Protein AF-A0A938M8P1-F1 (afdb_monomer)

Structure (mmCIF, N/CA/C/O backbone):
data_AF-A0A938M8P1-F1
#
_entry.id   AF-A0A938M8P1-F1
#
loop_
_atom_site.group_PDB
_atom_site.id
_atom_site.type_symbol
_atom_site.label_atom_id
_atom_site.label_alt_id
_atom_site.label_comp_id
_atom_site.label_asym_id
_atom_site.label_entity_id
_atom_site.label_seq_id
_atom_site.pdbx_PDB_ins_code
_atom_site.Cartn_x
_atom_site.Cartn_y
_atom_site.Cartn_z
_atom_site.occupancy
_atom_site.B_iso_or_equiv
_atom_site.auth_seq_id
_atom_site.auth_comp_id
_atom_site.auth_asym_id
_atom_site.auth_atom_id
_atom_site.pdbx_PDB_model_num
ATOM 1 N N . MET A 1 1 ? -19.429 1.685 27.073 1.00 56.38 1 MET A N 1
ATOM 2 C CA . MET A 1 1 ? -17.954 1.627 27.210 1.00 56.38 1 MET A CA 1
ATOM 3 C C . MET A 1 1 ? -17.454 0.281 26.710 1.00 56.38 1 MET A C 1
ATOM 5 O O . MET A 1 1 ? -18.137 -0.708 26.947 1.00 56.38 1 MET A O 1
ATOM 9 N N . ALA A 1 2 ? -16.291 0.239 26.052 1.00 76.00 2 ALA A N 1
ATOM 10 C CA . ALA A 1 2 ? -15.716 -0.989 25.486 1.00 76.00 2 ALA A CA 1
ATOM 11 C C . ALA A 1 2 ? -15.555 -2.125 26.519 1.00 76.00 2 ALA A C 1
ATOM 13 O O . ALA A 1 2 ? -15.770 -3.278 26.170 1.00 76.00 2 ALA A O 1
ATOM 14 N N . ILE A 1 3 ? -15.318 -1.794 27.797 1.00 87.38 3 ILE A N 1
ATOM 15 C CA . ILE A 1 3 ? -15.212 -2.759 28.911 1.00 87.38 3 ILE A CA 1
ATOM 16 C C . ILE A 1 3 ? -16.520 -3.494 29.261 1.00 87.38 3 ILE A C 1
ATOM 18 O O . ILE A 1 3 ? -16.497 -4.426 30.052 1.00 87.38 3 ILE A O 1
ATOM 22 N N . ARG A 1 4 ? -17.670 -3.068 28.714 1.00 92.12 4 ARG A N 1
ATOM 23 C CA . ARG A 1 4 ? -18.984 -3.697 28.956 1.00 92.12 4 ARG A CA 1
ATOM 24 C C . ARG A 1 4 ? -19.444 -4.605 27.813 1.00 92.12 4 ARG A C 1
ATOM 26 O O . ARG A 1 4 ? -20.491 -5.231 27.930 1.00 92.12 4 ARG A O 1
ATOM 33 N N . ARG A 1 5 ? -18.714 -4.637 26.695 1.00 92.06 5 ARG A N 1
ATOM 34 C CA . ARG A 1 5 ? -19.028 -5.488 25.540 1.00 92.06 5 ARG A CA 1
ATOM 35 C C . ARG A 1 5 ? -18.153 -6.749 25.599 1.00 92.06 5 ARG A C 1
ATOM 37 O O . ARG A 1 5 ? -16.995 -6.636 25.995 1.00 92.06 5 ARG A O 1
ATOM 44 N N . PRO A 1 6 ? -18.660 -7.922 25.180 1.00 92.19 6 PRO A N 1
ATOM 45 C CA . PRO A 1 6 ? -17.840 -9.126 25.090 1.00 92.19 6 PRO A CA 1
ATOM 46 C C . PRO A 1 6 ? -16.653 -8.931 24.124 1.00 92.19 6 PRO A C 1
ATOM 48 O O . PRO A 1 6 ? -16.746 -8.127 23.185 1.00 92.19 6 PRO A O 1
ATOM 51 N N . PRO A 1 7 ? -15.540 -9.667 24.310 1.00 92.00 7 PRO A N 1
ATOM 52 C CA . PRO A 1 7 ? -14.427 -9.658 23.369 1.00 92.00 7 PRO A CA 1
ATOM 53 C C . PRO A 1 7 ? -14.901 -9.919 21.938 1.00 92.00 7 PRO A C 1
ATOM 55 O O . PRO A 1 7 ? -15.806 -10.715 21.688 1.00 92.00 7 PRO A O 1
ATOM 58 N N . SER A 1 8 ? -14.298 -9.224 20.980 1.00 91.88 8 SER A N 1
ATOM 59 C CA . SER A 1 8 ? -14.609 -9.436 19.564 1.00 91.88 8 SER A CA 1
ATOM 60 C C . SER A 1 8 ? -13.879 -10.667 19.062 1.00 91.88 8 SER A C 1
ATOM 62 O O . SER A 1 8 ? -12.700 -10.841 19.363 1.00 91.88 8 SER A O 1
ATOM 64 N N . LYS A 1 9 ? -14.565 -11.509 18.286 1.00 93.69 9 LYS A N 1
ATOM 65 C CA . LYS A 1 9 ? -13.899 -12.611 17.590 1.00 93.69 9 LYS A CA 1
ATOM 66 C C . LYS A 1 9 ? -12.922 -12.024 16.576 1.00 93.69 9 LYS A C 1
ATOM 68 O O . LYS A 1 9 ? -13.315 -11.167 15.783 1.00 93.69 9 LYS A O 1
ATOM 73 N N . ILE A 1 10 ? -11.671 -12.475 16.625 1.00 91.25 10 ILE A N 1
ATOM 74 C CA . ILE A 1 10 ? -10.665 -12.119 15.625 1.00 91.25 10 ILE A CA 1
ATOM 75 C C . ILE A 1 10 ? -11.150 -12.677 14.289 1.00 91.25 10 ILE A C 1
ATOM 77 O O . ILE A 1 10 ? -11.508 -13.851 14.194 1.00 91.25 10 ILE A O 1
ATOM 81 N N . GLN A 1 11 ? -11.207 -11.812 13.285 1.00 91.19 11 GLN A N 1
ATOM 82 C CA . GLN A 1 11 ? -11.509 -12.205 11.918 1.00 91.19 11 GLN A CA 1
ATOM 83 C C . GLN A 1 11 ? -10.191 -12.320 11.152 1.00 91.19 11 GLN A C 1
ATOM 85 O O . GLN A 1 11 ? -9.282 -11.528 11.420 1.00 91.19 11 GLN A O 1
A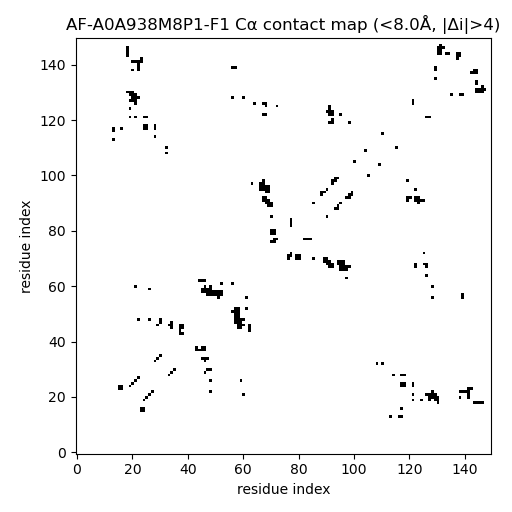TOM 90 N N . PRO A 1 12 ? -10.065 -13.284 10.226 1.00 91.12 12 PRO A N 1
ATOM 91 C CA . PRO A 1 12 ? -8.959 -13.294 9.285 1.00 91.12 12 PRO A CA 1
ATOM 92 C C . PRO A 1 12 ? -8.891 -11.969 8.529 1.00 91.12 12 PRO A C 1
ATOM 94 O O . PRO A 1 12 ? -9.915 -11.345 8.243 1.00 91.12 12 PRO A O 1
ATOM 97 N N . GLU A 1 13 ? -7.675 -11.552 8.212 1.00 92.56 13 GLU A N 1
ATOM 98 C CA . GLU A 1 13 ? -7.453 -10.398 7.354 1.00 92.56 13 GLU A CA 1
ATOM 99 C C . GLU A 1 13 ? -7.743 -10.750 5.883 1.00 92.56 13 GLU A C 1
ATOM 101 O O . GLU A 1 13 ? -7.999 -11.914 5.558 1.00 92.56 13 GLU A O 1
ATOM 106 N N . VAL A 1 14 ? -7.706 -9.759 4.985 1.00 92.38 14 VAL A N 1
ATOM 107 C CA . VAL A 1 14 ? -7.841 -9.999 3.538 1.00 92.38 14 VAL A CA 1
ATOM 108 C C . VAL A 1 14 ? -6.887 -11.098 3.064 1.00 92.38 14 VAL A C 1
ATOM 110 O O . VAL A 1 14 ? -5.742 -11.192 3.518 1.00 92.38 14 VAL A O 1
ATOM 113 N N . ALA A 1 15 ? -7.354 -11.931 2.130 1.00 88.25 15 ALA A N 1
ATOM 114 C CA . ALA A 1 15 ? -6.520 -12.973 1.545 1.00 88.25 15 ALA A CA 1
ATOM 115 C C . ALA A 1 15 ? -5.218 -12.360 1.010 1.00 88.25 15 ALA A C 1
ATOM 117 O O . ALA A 1 15 ? -5.223 -11.255 0.459 1.00 88.25 15 ALA A O 1
ATOM 118 N N . ASP A 1 16 ? -4.108 -13.072 1.195 1.00 86.12 16 ASP A N 1
ATOM 119 C CA . ASP A 1 16 ? -2.768 -12.648 0.776 1.00 86.12 16 ASP A CA 1
ATOM 120 C C . ASP A 1 16 ? -2.166 -11.452 1.532 1.00 86.12 16 ASP A C 1
ATOM 122 O O . ASP A 1 16 ? -1.103 -10.967 1.146 1.00 86.12 16 ASP A O 1
ATOM 126 N N . ALA A 1 17 ? -2.781 -11.014 2.637 1.00 89.50 17 ALA A N 1
ATOM 127 C CA . ALA A 1 17 ? -2.233 -9.967 3.503 1.00 89.50 17 ALA A CA 1
ATOM 128 C C . ALA A 1 17 ? -0.871 -10.310 4.120 1.00 89.50 17 ALA A C 1
ATOM 130 O O . ALA A 1 17 ? -0.078 -9.410 4.395 1.00 89.50 17 ALA A O 1
ATOM 131 N N . TYR A 1 18 ? -0.610 -11.596 4.360 1.00 89.81 18 TYR A N 1
ATOM 132 C CA . TYR A 1 18 ? 0.627 -12.069 4.964 1.00 89.81 18 TYR A CA 1
ATOM 133 C C . TYR A 1 18 ? 1.447 -12.894 3.959 1.00 89.81 18 TYR A C 1
ATOM 135 O O . TYR A 1 18 ? 0.878 -13.759 3.285 1.00 89.81 18 TYR A O 1
ATOM 143 N N . PRO A 1 19 ? 2.768 -12.669 3.856 1.00 91.75 19 PRO A N 1
ATOM 144 C CA . PRO A 1 19 ? 3.521 -11.552 4.437 1.00 91.75 19 PRO A CA 1
ATOM 145 C C . PRO A 1 19 ? 3.103 -10.205 3.823 1.00 91.75 19 PRO A C 1
ATOM 147 O O . PRO A 1 19 ? 2.654 -10.152 2.676 1.00 91.75 19 PRO A O 1
ATOM 150 N N . VAL A 1 20 ? 3.260 -9.114 4.584 1.00 91.12 20 VAL A N 1
ATOM 151 C CA . VAL A 1 20 ? 2.905 -7.763 4.119 1.00 91.12 20 VAL A CA 1
ATOM 152 C C . VAL A 1 20 ? 3.916 -7.318 3.063 1.00 91.12 20 VAL A C 1
ATOM 154 O O . VAL A 1 20 ? 5.013 -6.859 3.382 1.00 91.12 20 VAL A O 1
ATOM 157 N N . LEU A 1 21 ? 3.535 -7.491 1.797 1.00 93.25 21 LEU A N 1
ATOM 158 C CA . LEU A 1 21 ? 4.323 -7.165 0.610 1.00 93.25 21 LEU A CA 1
ATOM 159 C C . LEU A 1 21 ? 3.519 -6.220 -0.276 1.00 93.25 21 LEU A C 1
ATOM 161 O O . LEU A 1 21 ? 2.435 -6.588 -0.731 1.00 93.25 21 LEU A O 1
ATOM 165 N N . PHE A 1 22 ? 4.050 -5.037 -0.585 1.00 95.44 22 PHE A N 1
ATOM 166 C CA . PHE A 1 22 ? 3.345 -4.076 -1.440 1.00 95.44 22 PHE A CA 1
ATOM 167 C C . PHE A 1 22 ? 2.962 -4.659 -2.817 1.00 95.44 22 PHE A C 1
ATOM 169 O O . PHE A 1 22 ? 1.798 -4.500 -3.202 1.00 95.44 22 PHE A O 1
ATOM 176 N N . PRO A 1 23 ? 3.848 -5.394 -3.534 1.00 96.00 23 PRO A N 1
ATOM 177 C CA . PRO A 1 23 ? 3.502 -5.982 -4.831 1.00 96.00 23 PRO A CA 1
ATOM 178 C C . PRO A 1 23 ? 2.353 -6.998 -4.783 1.00 96.00 23 PRO A C 1
ATOM 180 O O . PRO A 1 23 ? 1.691 -7.208 -5.791 1.00 96.00 23 PRO A O 1
ATOM 183 N N . ARG A 1 24 ? 2.092 -7.627 -3.626 1.00 94.94 24 ARG A N 1
ATOM 184 C CA . ARG A 1 24 ? 0.975 -8.576 -3.456 1.00 94.94 24 ARG A CA 1
ATOM 185 C C . ARG A 1 24 ? -0.278 -7.918 -2.908 1.00 94.94 24 ARG A C 1
ATOM 187 O O . ARG A 1 24 ? -1.384 -8.247 -3.321 1.00 94.94 24 ARG A O 1
ATOM 194 N N . LEU A 1 25 ? -0.103 -7.019 -1.946 1.00 95.81 25 LEU A N 1
ATOM 195 C CA . LEU A 1 25 ? -1.206 -6.464 -1.181 1.00 95.81 25 LEU A CA 1
ATOM 196 C C . LEU A 1 25 ? -1.862 -5.286 -1.904 1.00 95.81 25 LEU A C 1
ATOM 198 O O . LEU A 1 25 ? -3.085 -5.232 -1.987 1.00 95.81 25 LEU A O 1
ATOM 202 N N . VAL A 1 26 ? -1.058 -4.361 -2.435 1.00 97.06 26 VAL A N 1
ATOM 203 C CA . VAL A 1 26 ? -1.536 -3.065 -2.943 1.00 97.06 26 VAL A CA 1
ATOM 204 C C . VAL A 1 26 ? -1.506 -3.000 -4.461 1.00 97.06 26 VAL A C 1
ATOM 206 O O . VAL A 1 26 ? -2.481 -2.544 -5.055 1.00 97.06 26 VAL A O 1
ATOM 209 N N . GLN A 1 27 ? -0.433 -3.471 -5.103 1.00 97.62 27 GLN A N 1
ATOM 210 C CA . GLN A 1 27 ? -0.299 -3.352 -6.559 1.00 97.62 27 GLN A CA 1
ATOM 211 C C . GLN A 1 27 ? -1.499 -3.931 -7.334 1.00 97.62 27 GLN A C 1
ATOM 213 O O . GLN A 1 27 ? -1.995 -3.222 -8.206 1.00 97.62 27 GLN A O 1
ATOM 218 N N . PRO A 1 28 ? -2.082 -5.097 -6.974 1.00 97.06 28 PRO A N 1
ATOM 219 C CA . PRO A 1 28 ? -3.250 -5.615 -7.688 1.00 97.06 28 PRO A CA 1
ATOM 220 C C . PRO A 1 28 ? -4.483 -4.707 -7.593 1.00 97.06 28 PRO A C 1
ATO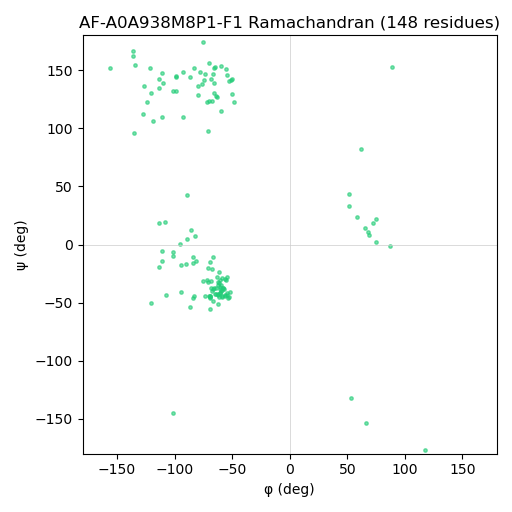M 222 O O . PRO A 1 28 ? -5.318 -4.704 -8.495 1.00 97.06 28 PRO A O 1
ATOM 225 N N . VAL A 1 29 ? -4.615 -3.930 -6.512 1.00 97.69 29 VAL A N 1
ATOM 226 C CA . VAL A 1 29 ? -5.678 -2.923 -6.373 1.00 97.69 29 VAL A CA 1
ATOM 227 C C . VAL A 1 29 ? -5.435 -1.771 -7.346 1.00 97.69 29 VAL A C 1
ATOM 229 O O . VAL A 1 29 ? -6.356 -1.345 -8.042 1.00 97.69 29 VAL A O 1
ATOM 232 N N . LEU A 1 30 ? -4.189 -1.297 -7.437 1.00 98.06 30 LEU A N 1
ATOM 233 C CA . LEU A 1 30 ? -3.809 -0.232 -8.368 1.00 98.06 30 LEU A CA 1
ATOM 234 C C . LEU A 1 30 ? -3.984 -0.671 -9.820 1.00 98.06 30 LEU A C 1
ATOM 236 O O . LEU A 1 30 ? -4.511 0.097 -10.620 1.00 98.06 30 LEU A O 1
ATOM 240 N N . ASP A 1 31 ? -3.594 -1.900 -10.152 1.00 97.94 31 ASP A N 1
ATOM 241 C CA . ASP A 1 31 ? -3.707 -2.450 -11.504 1.00 97.94 31 ASP A CA 1
ATOM 242 C C . ASP A 1 31 ? -5.166 -2.497 -11.973 1.00 97.94 31 ASP A C 1
ATOM 244 O O . ASP A 1 31 ? -5.456 -2.186 -13.128 1.00 97.94 31 ASP A O 1
ATOM 248 N N . ARG A 1 32 ? -6.097 -2.827 -11.067 1.00 97.44 32 ARG A N 1
ATOM 249 C CA . ARG A 1 32 ? -7.537 -2.854 -11.363 1.00 97.44 32 ARG A CA 1
ATOM 250 C C . ARG A 1 32 ? -8.145 -1.460 -11.497 1.00 97.44 32 ARG A C 1
ATOM 252 O O . ARG A 1 32 ? -8.937 -1.236 -12.408 1.00 97.44 32 ARG A O 1
ATOM 259 N N . HIS A 1 33 ? -7.808 -0.543 -10.588 1.00 97.62 33 HIS A N 1
ATOM 260 C CA . HIS A 1 33 ? -8.604 0.679 -10.384 1.00 97.62 33 HIS A CA 1
ATOM 261 C C . HIS A 1 33 ? -7.905 1.982 -10.761 1.00 97.62 33 HIS A C 1
ATOM 263 O O . HIS A 1 33 ? -8.571 2.997 -10.944 1.00 97.62 33 HIS A O 1
ATOM 269 N N . CYS A 1 34 ? -6.577 1.988 -10.856 1.00 97.19 34 CYS A N 1
ATOM 270 C CA . CYS A 1 34 ? -5.795 3.219 -10.985 1.00 97.19 34 CYS A CA 1
ATOM 271 C C . CYS A 1 34 ? -4.961 3.239 -12.271 1.00 97.19 34 CYS A C 1
ATOM 273 O O . CYS A 1 34 ? -5.029 4.200 -13.041 1.00 97.19 34 CYS A O 1
ATOM 275 N N . VAL A 1 35 ? -4.205 2.170 -12.534 1.00 97.44 35 VAL A N 1
ATOM 276 C CA . VAL A 1 35 ? -3.276 2.066 -13.670 1.00 97.44 35 VAL A CA 1
ATOM 277 C C . VAL A 1 35 ? -3.949 2.337 -15.022 1.00 97.44 35 VAL A C 1
ATOM 279 O O . VAL A 1 35 ? -3.377 3.115 -15.785 1.00 97.44 35 VAL A O 1
ATOM 282 N N . PRO A 1 36 ? -5.157 1.821 -15.339 1.00 96.31 36 PRO A N 1
ATOM 283 C CA . PRO A 1 36 ? -5.763 2.032 -16.656 1.00 96.31 36 PRO A CA 1
ATOM 284 C C . PRO A 1 36 ? -6.001 3.504 -17.015 1.00 96.31 36 PRO A C 1
ATOM 286 O O . PRO A 1 36 ? -5.872 3.877 -18.181 1.00 96.31 36 PRO A O 1
ATOM 289 N N . CYS A 1 37 ? -6.345 4.341 -16.033 1.00 95.88 37 CYS A N 1
ATOM 290 C CA . CYS A 1 37 ? -6.522 5.779 -16.236 1.00 95.88 37 CYS A CA 1
ATOM 291 C C . CYS A 1 37 ? -5.176 6.509 -16.173 1.00 95.88 37 CYS A C 1
ATOM 293 O O . CYS A 1 37 ? -4.877 7.325 -17.042 1.00 95.88 37 CYS A O 1
ATOM 295 N N . HIS A 1 38 ? -4.328 6.178 -15.195 1.00 96.19 38 HIS A N 1
ATOM 296 C CA . HIS A 1 38 ? -3.021 6.818 -15.032 1.00 96.19 38 HIS A CA 1
ATOM 297 C C . HIS A 1 38 ? -2.088 6.595 -16.232 1.00 96.19 38 HIS A C 1
ATOM 299 O O . HIS A 1 38 ? -1.334 7.493 -16.582 1.00 96.19 38 HIS A O 1
ATOM 305 N N . ALA A 1 39 ? -2.179 5.449 -16.912 1.00 94.50 39 ALA A N 1
ATOM 306 C CA . ALA A 1 39 ? -1.396 5.168 -18.116 1.00 94.50 39 ALA A CA 1
ATOM 307 C C . ALA A 1 39 ? -1.831 5.991 -19.344 1.00 94.50 39 ALA A C 1
ATOM 309 O O . ALA A 1 39 ? -1.062 6.132 -20.290 1.00 94.50 39 ALA A O 1
ATOM 310 N N . LYS A 1 40 ? -3.061 6.526 -19.354 1.00 95.50 40 LYS A N 1
ATOM 311 C CA . LYS A 1 40 ? -3.618 7.296 -20.483 1.00 95.50 40 LYS A CA 1
ATOM 312 C C . LYS A 1 40 ? -3.425 8.802 -20.345 1.00 95.50 40 LYS A C 1
ATOM 314 O O . LYS A 1 40 ? -3.581 9.530 -21.322 1.00 95.50 40 LYS A O 1
ATOM 319 N N . HIS A 1 41 ? -3.136 9.284 -19.141 1.00 93.88 41 HIS A N 1
ATOM 320 C CA . HIS A 1 41 ? -3.027 10.707 -18.855 1.00 93.88 41 HIS A CA 1
ATOM 321 C C . HIS A 1 41 ? -1.573 11.070 -18.561 1.00 93.88 41 HIS A C 1
ATOM 323 O O . HIS A 1 41 ? -1.067 10.755 -17.494 1.00 93.88 41 HIS A O 1
ATOM 329 N N . GLU A 1 42 ? -0.921 11.807 -19.462 1.00 89.75 42 GLU A N 1
ATOM 330 C CA . GLU A 1 42 ? 0.507 12.163 -19.341 1.00 89.75 42 GLU A CA 1
ATOM 331 C C . GLU A 1 42 ? 0.867 12.897 -18.040 1.00 89.75 42 GLU A C 1
ATOM 333 O O . GLU A 1 42 ? 1.984 12.792 -17.541 1.00 89.75 42 GLU A O 1
ATOM 338 N N . LYS A 1 43 ? -0.081 13.656 -17.475 1.00 94.00 43 LYS A N 1
ATOM 339 C CA . LYS A 1 43 ? 0.112 14.386 -16.212 1.00 94.00 43 LYS A CA 1
ATOM 340 C C . LYS A 1 43 ? -0.134 13.525 -14.972 1.00 94.00 43 LYS A C 1
ATOM 342 O O . LYS A 1 43 ? 0.139 13.984 -13.862 1.00 94.00 43 LYS A O 1
ATOM 347 N N . ALA A 1 44 ? -0.694 12.328 -15.131 1.00 94.81 44 ALA A N 1
ATOM 348 C CA . ALA A 1 44 ? -0.933 11.433 -14.017 1.00 94.81 44 ALA A CA 1
ATOM 349 C C . ALA A 1 44 ? 0.390 10.775 -13.594 1.00 94.81 44 ALA A C 1
ATOM 351 O O . ALA A 1 44 ? 1.197 10.386 -14.438 1.00 94.81 44 ALA A O 1
ATOM 352 N N . PRO A 1 45 ? 0.649 10.645 -12.284 1.00 95.38 45 PRO A N 1
ATOM 353 C CA . PRO A 1 45 ? 1.864 9.996 -11.821 1.00 95.38 45 PRO A CA 1
ATOM 354 C C . PRO A 1 45 ? 1.843 8.503 -12.176 1.00 95.38 45 PRO A C 1
ATOM 356 O O . PRO A 1 45 ? 0.784 7.868 -12.161 1.00 95.38 45 PRO A O 1
ATOM 359 N N . ASN A 1 46 ? 3.019 7.940 -12.461 1.00 95.44 46 ASN A N 1
ATOM 360 C CA . ASN A 1 46 ? 3.149 6.540 -12.854 1.00 95.44 46 ASN A CA 1
ATOM 361 C C . ASN A 1 46 ? 2.851 5.606 -11.661 1.00 95.44 46 ASN A C 1
ATOM 363 O O . ASN A 1 46 ? 3.490 5.698 -10.607 1.00 95.44 46 ASN A O 1
ATOM 367 N N . LEU A 1 47 ? 1.877 4.711 -11.852 1.00 97.06 47 LEU A N 1
ATOM 368 C CA . LEU A 1 47 ? 1.438 3.694 -10.890 1.00 97.06 47 LEU A CA 1
ATOM 369 C C . LEU A 1 47 ? 1.723 2.254 -11.353 1.00 97.06 47 LEU A C 1
ATOM 371 O O . LEU A 1 47 ? 1.141 1.304 -10.830 1.00 97.06 47 LEU A O 1
ATOM 375 N N . SER A 1 48 ? 2.626 2.081 -12.315 1.00 95.88 48 SER A N 1
ATOM 376 C CA . SER A 1 48 ? 3.056 0.779 -12.812 1.00 95.88 48 SER A CA 1
ATOM 377 C C . SER A 1 48 ? 3.810 -0.013 -11.742 1.00 95.88 48 SER A C 1
ATOM 379 O O . SER A 1 48 ? 4.745 0.486 -11.107 1.00 95.88 48 SER A O 1
ATOM 381 N N . GLY A 1 49 ? 3.399 -1.270 -11.566 1.00 95.00 49 GLY A N 1
ATOM 382 C CA . GLY A 1 49 ? 4.121 -2.277 -10.788 1.00 95.00 49 GLY A CA 1
ATOM 383 C C . GLY A 1 49 ? 5.216 -2.997 -11.579 1.00 95.00 49 GLY A C 1
ATOM 384 O O . GLY A 1 49 ? 6.069 -3.640 -10.977 1.00 95.00 49 GLY A O 1
ATOM 385 N N . ALA A 1 50 ? 5.196 -2.894 -12.912 1.00 93.06 50 ALA A N 1
ATOM 386 C CA . ALA A 1 50 ? 6.137 -3.571 -13.806 1.00 93.06 50 ALA A CA 1
ATOM 387 C C . ALA A 1 50 ? 7.389 -2.731 -14.108 1.00 93.06 50 ALA A C 1
ATOM 389 O O . ALA A 1 50 ? 8.399 -3.256 -14.572 1.00 93.06 50 ALA A O 1
ATOM 390 N N . GLU A 1 51 ? 7.329 -1.427 -13.846 1.00 93.31 51 GLU A N 1
ATOM 391 C CA . GLU A 1 51 ? 8.454 -0.513 -14.002 1.00 93.31 51 GLU A CA 1
ATOM 392 C C . GLU A 1 51 ? 9.130 -0.268 -12.657 1.00 93.31 51 GLU A C 1
ATOM 394 O O . GLU A 1 51 ? 8.472 0.067 -11.670 1.00 93.31 51 GLU A O 1
ATOM 399 N N . PHE A 1 52 ? 10.457 -0.375 -12.634 1.00 92.19 52 PHE A N 1
ATOM 400 C CA . PHE A 1 52 ? 11.263 -0.202 -11.430 1.00 92.19 52 PHE A CA 1
ATOM 401 C C . PHE A 1 52 ? 12.083 1.085 -11.501 1.00 92.19 52 PHE A C 1
ATOM 403 O O . PHE A 1 52 ? 12.599 1.474 -12.548 1.00 92.19 52 PHE A O 1
ATOM 410 N N . GLY A 1 53 ? 12.155 1.783 -10.374 1.00 84.38 53 GLY A N 1
ATOM 411 C CA . GLY A 1 53 ? 12.917 3.006 -10.207 1.00 84.38 53 GLY A CA 1
ATOM 412 C C . GLY A 1 53 ? 14.245 2.785 -9.495 1.00 84.38 53 GLY A C 1
ATOM 413 O O . GLY A 1 53 ? 14.927 1.773 -9.663 1.00 84.38 53 GLY A O 1
ATOM 414 N N . ARG A 1 54 ? 14.634 3.778 -8.697 1.00 75.56 54 ARG A N 1
ATOM 415 C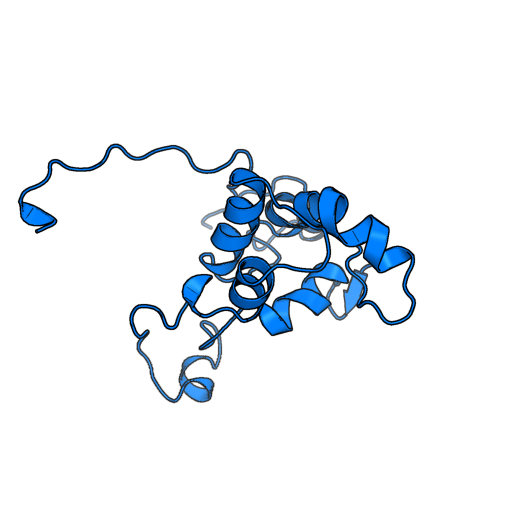 CA . ARG A 1 54 ? 15.883 3.729 -7.938 1.00 75.56 54 ARG A CA 1
ATOM 416 C C . ARG A 1 54 ? 15.703 2.740 -6.782 1.00 75.56 54 ARG A C 1
ATOM 418 O O . ARG A 1 54 ? 14.621 2.624 -6.222 1.00 75.56 54 ARG A O 1
ATOM 425 N N . ASN A 1 55 ? 16.765 2.031 -6.406 1.00 81.94 55 ASN A N 1
ATOM 426 C CA . ASN A 1 55 ? 16.756 1.057 -5.302 1.00 81.94 55 ASN A CA 1
ATOM 427 C C . ASN A 1 55 ? 15.867 -0.188 -5.524 1.00 81.94 55 ASN A C 1
ATOM 429 O O . ASN A 1 55 ? 15.597 -0.913 -4.570 1.00 81.94 55 ASN A O 1
ATOM 433 N N . GLY A 1 56 ? 15.421 -0.455 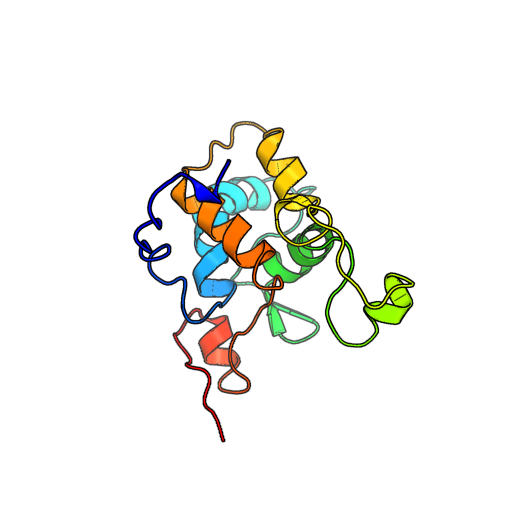-6.760 1.00 85.56 56 GLY A N 1
ATOM 434 C CA . GLY A 1 56 ? 14.662 -1.669 -7.088 1.00 85.56 56 GLY A CA 1
ATOM 435 C C . GLY A 1 56 ? 13.208 -1.662 -6.607 1.00 85.56 56 GLY A C 1
ATOM 436 O O . GLY A 1 56 ? 12.615 -2.725 -6.447 1.00 85.56 56 GLY A O 1
ATOM 437 N N . TRP A 1 57 ? 12.627 -0.485 -6.360 1.00 91.44 57 TRP A N 1
ATOM 438 C CA . TRP A 1 57 ? 11.204 -0.343 -6.037 1.00 91.44 57 TRP A CA 1
ATOM 439 C C . TRP A 1 57 ? 10.369 -0.070 -7.280 1.00 91.44 57 TRP A C 1
ATOM 441 O O . TRP A 1 57 ? 10.841 0.585 -8.209 1.00 91.44 57 TRP A O 1
ATOM 451 N N . SER A 1 58 ? 9.121 -0.541 -7.297 1.00 95.44 58 SER A N 1
ATOM 452 C CA . SER A 1 58 ? 8.203 -0.232 -8.394 1.00 95.44 58 SER A CA 1
ATOM 453 C C . SER A 1 58 ? 7.865 1.264 -8.432 1.00 95.44 58 SER A C 1
ATOM 455 O O . SER A 1 58 ? 7.842 1.947 -7.401 1.00 95.44 58 SER A O 1
ATOM 457 N N . LYS A 1 59 ? 7.557 1.788 -9.622 1.00 95.81 59 LYS A N 1
ATOM 458 C CA . LYS A 1 59 ? 7.177 3.197 -9.812 1.00 95.81 59 LYS A CA 1
ATOM 459 C C . LYS A 1 59 ? 5.947 3.580 -8.996 1.00 95.81 59 LYS A C 1
ATOM 461 O O . LYS A 1 59 ? 5.923 4.645 -8.380 1.00 95.81 59 LYS A O 1
ATOM 466 N N . SER A 1 60 ? 4.974 2.679 -8.911 1.00 96.50 60 SER A N 1
ATOM 467 C CA . SER A 1 60 ? 3.818 2.808 -8.021 1.00 96.50 60 SER A CA 1
ATOM 468 C C . SER A 1 60 ? 4.183 3.072 -6.564 1.00 96.50 60 SER A C 1
ATOM 470 O O . SER A 1 60 ? 3.611 3.967 -5.940 1.00 96.50 60 SER A O 1
ATOM 472 N N . PHE A 1 61 ? 5.154 2.342 -6.020 1.00 95.38 61 PHE A N 1
ATOM 473 C CA . PHE A 1 61 ? 5.576 2.501 -4.637 1.00 95.38 61 PHE A CA 1
ATOM 474 C C . PHE A 1 61 ? 6.316 3.826 -4.427 1.00 95.38 61 PHE A C 1
ATOM 476 O O . PHE A 1 61 ? 6.031 4.557 -3.476 1.00 95.38 61 PHE A O 1
AT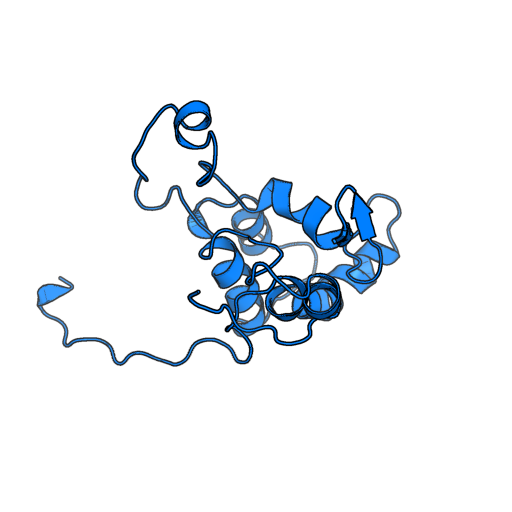OM 483 N N . GLU A 1 62 ? 7.224 4.189 -5.338 1.00 93.31 62 GLU A N 1
ATOM 484 C CA . GLU A 1 62 ? 7.928 5.482 -5.301 1.00 93.31 62 GLU A CA 1
ATOM 485 C C . GLU A 1 62 ? 6.957 6.674 -5.335 1.00 93.31 62 GLU A C 1
ATOM 487 O O . GLU A 1 62 ? 7.181 7.692 -4.670 1.00 93.31 62 GLU A O 1
ATOM 492 N N . THR A 1 63 ? 5.871 6.548 -6.101 1.00 94.38 63 THR A N 1
ATOM 493 C CA . THR A 1 63 ? 4.798 7.542 -6.169 1.00 94.38 63 THR A CA 1
ATOM 494 C C . THR A 1 63 ? 4.010 7.591 -4.859 1.00 94.38 63 THR A C 1
ATOM 496 O O . THR A 1 63 ? 3.890 8.658 -4.252 1.00 94.38 63 THR A O 1
ATOM 499 N N . LEU A 1 64 ? 3.475 6.455 -4.399 1.00 94.81 64 LEU A N 1
ATOM 500 C CA . LEU A 1 64 ? 2.531 6.413 -3.278 1.00 94.81 64 LEU A CA 1
ATOM 501 C C . LEU A 1 64 ? 3.182 6.605 -1.908 1.00 94.81 64 LEU A C 1
ATOM 503 O O . LEU A 1 64 ? 2.558 7.198 -1.029 1.00 94.81 64 LEU A O 1
ATOM 507 N N . SER A 1 65 ? 4.428 6.167 -1.714 1.00 90.00 65 SER A N 1
ATOM 508 C CA . SER A 1 65 ? 5.151 6.293 -0.434 1.00 90.00 65 SER A CA 1
ATOM 509 C C . SER A 1 65 ? 5.211 7.737 0.087 1.00 90.00 65 SER A C 1
ATOM 511 O O . SER A 1 65 ? 5.183 7.967 1.294 1.00 90.00 65 SER A O 1
ATOM 513 N N . ARG A 1 66 ? 5.178 8.730 -0.811 1.00 89.38 66 ARG A N 1
ATOM 514 C CA . ARG A 1 66 ? 5.134 10.171 -0.490 1.00 89.38 66 ARG A CA 1
ATOM 515 C C . ARG A 1 66 ? 3.821 10.623 0.162 1.00 89.38 66 ARG A C 1
ATOM 517 O O . ARG A 1 66 ? 3.774 11.681 0.789 1.00 89.38 66 ARG A O 1
ATOM 524 N N . TYR A 1 67 ? 2.759 9.844 -0.013 1.00 92.38 67 TYR A N 1
ATOM 525 C CA . TYR A 1 67 ? 1.410 10.105 0.497 1.00 92.38 67 TYR A CA 1
ATOM 526 C C . TYR A 1 67 ? 0.994 9.123 1.596 1.00 92.38 67 TYR A C 1
ATOM 528 O O . TYR A 1 67 ? 0.001 9.361 2.287 1.00 92.38 67 TYR A O 1
ATOM 536 N N . ALA A 1 68 ? 1.741 8.031 1.745 1.00 87.75 68 ALA A N 1
ATOM 537 C CA . ALA A 1 68 ? 1.396 6.907 2.595 1.00 87.75 68 ALA A CA 1
ATOM 538 C C . ALA A 1 68 ? 1.529 7.211 4.095 1.00 87.75 68 ALA A C 1
ATOM 540 O O . ALA A 1 68 ? 0.764 6.687 4.896 1.00 87.75 68 ALA A O 1
ATOM 541 N N . TRP A 1 69 ? 2.451 8.094 4.491 1.00 74.69 69 TRP A N 1
ATOM 542 C CA . TRP A 1 69 ? 2.799 8.230 5.905 1.00 74.69 69 TRP A CA 1
ATOM 543 C C . TRP A 1 69 ? 2.715 9.660 6.457 1.00 74.69 69 TRP A C 1
ATOM 545 O O . TRP A 1 69 ? 3.234 10.602 5.861 1.00 74.69 69 TRP A O 1
ATOM 555 N N . ALA A 1 70 ? 2.139 9.803 7.659 1.00 63.28 70 ALA A N 1
ATOM 556 C CA . ALA A 1 70 ? 2.270 10.978 8.526 1.00 63.28 70 ALA A CA 1
ATOM 557 C C . ALA A 1 70 ? 2.876 10.583 9.892 1.00 63.28 70 ALA A C 1
ATOM 559 O O . ALA A 1 70 ? 2.444 9.608 10.498 1.00 63.28 70 ALA A O 1
ATOM 560 N N . LYS A 1 71 ? 3.913 11.315 10.334 1.00 60.25 71 LYS A N 1
ATOM 561 C CA . LYS A 1 71 ? 4.808 11.010 11.476 1.00 60.25 71 LYS A CA 1
ATOM 562 C C . LYS A 1 71 ? 5.612 9.707 11.344 1.00 60.25 71 LYS A C 1
ATOM 564 O O . LYS A 1 71 ? 5.230 8.676 11.888 1.00 60.25 71 LYS A O 1
ATOM 569 N N . HIS A 1 72 ? 6.727 9.770 10.613 1.00 55.97 72 HIS A N 1
ATOM 570 C CA . HIS A 1 72 ? 7.590 8.635 10.261 1.00 55.97 72 HIS A CA 1
ATOM 571 C C . HIS A 1 72 ? 7.951 7.740 11.461 1.00 55.97 72 HIS A C 1
ATOM 573 O O . HIS A 1 72 ? 8.570 8.209 12.414 1.00 55.97 72 HIS A O 1
ATOM 579 N N . GLY A 1 73 ? 7.635 6.446 11.386 1.00 55.06 73 GLY A N 1
ATOM 580 C CA . GLY A 1 73 ? 8.396 5.403 12.082 1.00 55.06 73 GLY A CA 1
ATOM 581 C C . GLY A 1 73 ? 9.628 5.013 11.251 1.00 55.06 73 GLY A C 1
ATOM 582 O O . GLY A 1 73 ? 9.612 5.161 10.031 1.00 55.06 73 GLY A O 1
ATOM 583 N N . GLY A 1 74 ? 10.710 4.559 11.891 1.00 58.50 74 GLY A N 1
ATOM 584 C CA . GLY A 1 74 ? 11.959 4.153 11.222 1.00 58.50 74 GLY A CA 1
ATOM 585 C C . GLY A 1 74 ? 13.183 4.994 11.605 1.00 58.50 74 GLY A C 1
ATOM 586 O O . GLY A 1 74 ? 13.109 5.873 12.468 1.00 58.50 74 GLY A O 1
ATOM 587 N N . ASN A 1 75 ? 14.331 4.720 10.975 1.00 56.47 75 ASN A N 1
ATOM 588 C CA . ASN A 1 75 ? 15.594 5.396 11.290 1.00 56.47 75 ASN A CA 1
ATOM 589 C C . ASN A 1 75 ? 15.482 6.911 11.065 1.00 56.47 75 ASN A C 1
ATOM 591 O O . ASN A 1 75 ? 15.287 7.379 9.947 1.00 56.47 75 ASN A O 1
ATOM 595 N N . GLY A 1 76 ? 15.601 7.682 12.148 1.00 66.62 76 GLY A N 1
ATOM 596 C CA . GLY A 1 76 ? 15.460 9.141 12.130 1.00 66.62 76 GLY A CA 1
ATOM 597 C C . GLY A 1 76 ? 14.025 9.657 12.288 1.00 66.62 76 GLY A C 1
ATOM 598 O O . GLY A 1 76 ? 13.841 10.870 12.390 1.00 66.62 76 GLY A O 1
ATOM 599 N N . GLY A 1 77 ? 13.024 8.776 12.395 1.00 74.00 77 GLY A N 1
ATOM 600 C CA . GLY A 1 77 ? 11.619 9.145 12.590 1.00 74.00 77 GLY A CA 1
ATOM 601 C C . GLY A 1 77 ? 11.401 10.013 13.827 1.00 74.00 77 GLY A C 1
ATOM 602 O O . GLY A 1 77 ? 10.773 11.063 13.737 1.00 74.00 77 GLY A O 1
ATOM 603 N N . CYS A 1 78 ? 12.030 9.672 14.957 1.00 74.88 78 CYS A N 1
ATOM 604 C CA . CYS A 1 78 ? 11.949 10.488 16.173 1.00 74.88 78 CYS A CA 1
ATOM 605 C C . CYS A 1 78 ? 12.491 11.911 15.975 1.00 74.88 78 CYS A C 1
ATOM 607 O O . CYS A 1 78 ? 11.929 12.870 16.501 1.00 74.88 78 CYS A O 1
ATOM 609 N N . ARG A 1 79 ? 13.560 12.061 15.178 1.00 78.94 79 ARG A N 1
ATOM 610 C CA . ARG A 1 79 ? 14.148 13.366 14.852 1.00 78.94 79 ARG A CA 1
ATOM 611 C C . ARG A 1 79 ? 13.221 14.177 13.949 1.00 78.94 79 ARG A C 1
ATOM 613 O O . ARG A 1 79 ? 13.023 15.357 14.206 1.00 78.94 79 ARG A O 1
ATOM 620 N N . ALA A 1 80 ? 12.641 13.550 12.925 1.00 78.62 80 ALA A N 1
ATOM 621 C CA . ALA A 1 80 ? 11.707 14.206 12.010 1.00 78.62 80 ALA A CA 1
ATOM 622 C C . ALA A 1 80 ? 10.378 14.577 12.692 1.00 78.62 80 ALA A C 1
ATOM 624 O O . ALA A 1 80 ? 9.821 15.640 12.435 1.00 78.62 80 ALA A O 1
ATOM 625 N N . ASN A 1 81 ? 9.888 13.719 13.588 1.00 77.88 81 ASN A N 1
ATOM 626 C CA . ASN A 1 81 ? 8.638 13.929 14.317 1.00 77.88 81 ASN A CA 1
ATOM 627 C C . ASN A 1 81 ? 8.805 14.860 15.522 1.00 77.88 81 ASN A C 1
ATOM 629 O O . ASN A 1 81 ? 7.802 15.302 16.080 1.00 77.88 81 ASN A O 1
ATOM 633 N N . VAL A 1 82 ? 10.050 15.118 15.943 1.00 82.44 82 VAL A N 1
ATOM 634 C CA . VAL A 1 82 ? 10.394 15.864 17.166 1.00 82.44 82 VAL A CA 1
ATOM 635 C C . VAL A 1 82 ? 9.804 15.200 18.427 1.00 82.44 82 VAL A C 1
ATOM 637 O O . VAL A 1 82 ? 9.573 15.835 19.450 1.00 82.44 82 VAL A O 1
ATOM 640 N N . THR A 1 83 ? 9.521 13.896 18.357 1.00 80.56 83 THR A N 1
ATOM 641 C CA . THR A 1 83 ? 8.941 13.109 19.452 1.00 80.56 83 THR A CA 1
ATOM 642 C C . THR A 1 83 ? 9.275 11.626 19.310 1.00 80.56 83 THR A C 1
ATOM 644 O O . THR A 1 83 ? 9.453 11.128 18.200 1.00 80.56 83 THR A O 1
ATOM 647 N N . SER A 1 84 ? 9.329 10.914 20.437 1.00 81.62 84 SER A N 1
ATOM 648 C CA . SER A 1 84 ? 9.497 9.459 20.526 1.00 81.62 84 SER A CA 1
ATOM 649 C C . SER A 1 84 ? 8.180 8.685 20.662 1.00 81.62 84 SER A C 1
ATOM 651 O O . SER A 1 84 ? 8.210 7.460 20.755 1.00 81.62 84 SER A O 1
ATOM 653 N N . TYR A 1 85 ? 7.026 9.363 20.683 1.00 80.44 85 TYR A N 1
ATOM 654 C CA . TYR A 1 85 ? 5.720 8.722 20.855 1.00 80.44 85 TYR A CA 1
ATOM 655 C C . TYR A 1 85 ? 4.763 8.987 19.688 1.00 80.44 85 TYR A C 1
ATOM 657 O O . TYR A 1 85 ? 4.802 10.023 19.022 1.00 80.44 85 TYR A O 1
ATOM 665 N N . SER A 1 86 ? 3.854 8.035 19.472 1.00 79.50 86 SER A N 1
ATOM 666 C CA . SER A 1 86 ? 2.737 8.175 18.535 1.00 79.50 86 SER A CA 1
ATOM 667 C C . SER A 1 86 ? 1.546 8.840 19.219 1.00 79.50 86 SER A C 1
ATOM 669 O O . SER A 1 86 ? 1.271 8.582 20.389 1.00 79.50 86 SER A O 1
ATOM 671 N N . ILE A 1 87 ? 0.810 9.675 18.482 1.00 83.12 87 ILE A N 1
ATOM 672 C CA . ILE A 1 87 ? -0.448 10.263 18.959 1.00 83.12 87 ILE A CA 1
ATOM 673 C C . ILE A 1 87 ? -1.607 9.487 18.325 1.00 83.12 87 ILE A C 1
ATOM 675 O O . ILE A 1 87 ? -1.587 9.289 17.105 1.00 83.12 87 ILE A O 1
ATOM 679 N N . PRO A 1 88 ? -2.620 9.058 19.102 1.00 85.31 88 PRO A N 1
ATOM 680 C CA . PRO A 1 88 ? -3.784 8.369 18.560 1.00 85.31 88 PRO A CA 1
ATOM 681 C C . PRO A 1 88 ? -4.404 9.115 17.373 1.00 85.31 88 PRO A C 1
ATOM 683 O O . PRO A 1 88 ? -4.660 10.315 17.435 1.00 85.31 88 PRO A O 1
ATOM 686 N N . GLY A 1 89 ? -4.626 8.391 16.276 1.00 84.88 89 GLY A N 1
ATOM 687 C CA . GLY A 1 89 ? -5.185 8.939 15.039 1.00 84.88 89 GLY A CA 1
ATOM 688 C C . GLY A 1 89 ? -4.231 9.791 14.194 1.00 84.88 89 GLY A C 1
ATOM 689 O O . GLY A 1 89 ? -4.657 10.278 13.154 1.00 84.88 89 GLY A O 1
ATOM 690 N N . GLN A 1 90 ? -2.965 9.948 14.594 1.00 86.06 90 GLN A N 1
ATOM 691 C CA . GLN A 1 90 ? -1.934 10.658 13.822 1.00 86.06 90 GLN A CA 1
ATOM 692 C C . GLN A 1 90 ? -0.876 9.722 13.212 1.00 86.06 90 GLN A C 1
ATOM 694 O O . GLN A 1 90 ? 0.213 10.175 12.869 1.00 86.06 90 GLN A O 1
ATOM 699 N N . VAL A 1 91 ? -1.185 8.429 13.093 1.00 84.88 91 VAL A N 1
ATOM 700 C CA . VAL A 1 91 ? -0.336 7.404 12.466 1.00 84.88 91 VAL A CA 1
ATOM 701 C C . VAL A 1 91 ? -1.175 6.499 11.561 1.00 84.88 91 VAL A C 1
ATOM 703 O O . VAL A 1 91 ? -2.402 6.459 11.698 1.00 84.88 91 VAL A O 1
ATOM 706 N N . GLY A 1 92 ? -0.509 5.778 10.656 1.00 90.06 92 GLY A N 1
ATOM 707 C CA . GLY A 1 92 ? -1.135 4.794 9.768 1.00 90.06 92 GLY A CA 1
ATOM 708 C C . GLY A 1 92 ? -2.105 5.404 8.754 1.00 90.06 92 GLY A C 1
ATOM 709 O O . GLY A 1 92 ? -2.004 6.584 8.395 1.00 90.06 92 GLY A O 1
ATOM 710 N N . ALA A 1 93 ? -3.079 4.605 8.316 1.00 93.19 93 ALA A N 1
ATOM 711 C CA . ALA A 1 93 ? -4.061 4.970 7.300 1.00 93.19 93 ALA A CA 1
ATOM 712 C C . ALA A 1 93 ? -4.792 6.267 7.651 1.00 93.19 93 ALA A C 1
ATOM 714 O O . ALA A 1 93 ? -4.860 7.178 6.827 1.00 93.19 93 ALA A O 1
ATOM 715 N N . ARG A 1 94 ? -5.248 6.395 8.904 1.00 91.88 94 ARG A N 1
ATOM 716 C CA . ARG A 1 94 ? -6.040 7.540 9.380 1.00 91.88 94 ARG A CA 1
ATOM 717 C C . ARG A 1 94 ? -5.328 8.886 9.237 1.00 91.88 94 ARG A C 1
ATOM 719 O O . ARG A 1 94 ? -5.993 9.905 9.085 1.00 91.88 94 ARG A O 1
ATOM 726 N N . ALA A 1 95 ? -4.000 8.896 9.296 1.00 90.88 95 ALA A N 1
ATOM 727 C CA . ALA A 1 95 ? -3.203 10.111 9.164 1.00 90.88 95 ALA A CA 1
ATOM 728 C C . ALA A 1 95 ? -2.583 10.281 7.768 1.00 90.88 95 ALA A C 1
ATOM 730 O O . ALA A 1 95 ? -2.025 11.337 7.463 1.00 90.88 95 ALA A O 1
ATOM 731 N N . SER A 1 96 ? -2.662 9.254 6.919 1.00 92.62 96 SER A N 1
ATOM 732 C CA . SER A 1 96 ? -2.084 9.282 5.580 1.00 92.62 96 SER A CA 1
ATOM 733 C C . SER A 1 96 ? -2.824 10.257 4.660 1.00 92.62 96 SER A C 1
ATOM 735 O O . SER A 1 96 ? -4.055 10.357 4.659 1.00 92.62 96 SER A O 1
ATOM 737 N N . LYS A 1 97 ? -2.066 10.949 3.804 1.00 93.75 97 LYS A N 1
ATOM 738 C CA . LYS A 1 97 ? -2.648 11.792 2.750 1.00 93.75 97 LYS A CA 1
ATOM 739 C C . LYS A 1 97 ? -3.339 10.943 1.688 1.00 93.75 97 LYS A C 1
ATOM 741 O O . LYS A 1 97 ? -4.317 11.397 1.103 1.00 93.75 97 LYS A O 1
ATOM 746 N N . LEU A 1 98 ? -2.836 9.728 1.451 1.00 95.06 98 LEU A N 1
ATOM 747 C CA . LEU A 1 98 ? -3.419 8.794 0.495 1.00 95.06 98 LEU A CA 1
ATOM 748 C C . LEU A 1 98 ? -4.838 8.391 0.904 1.00 95.06 98 LEU A C 1
ATOM 750 O O 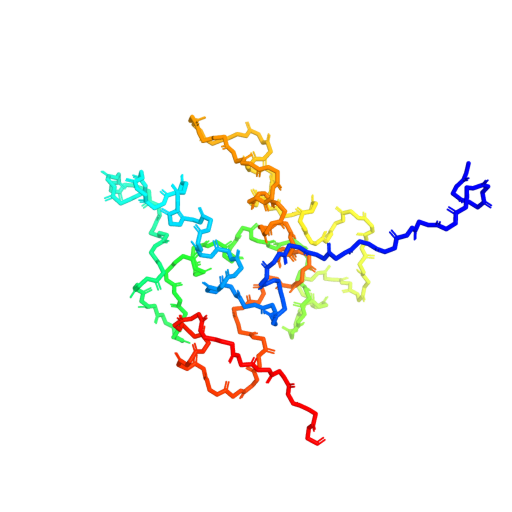. LEU A 1 98 ? -5.752 8.533 0.101 1.00 95.06 98 LEU A O 1
ATOM 754 N N . PHE A 1 99 ? -5.044 7.949 2.147 1.00 95.06 99 PHE A N 1
ATOM 755 C CA . PHE A 1 99 ? -6.379 7.577 2.615 1.00 95.06 99 PHE A CA 1
ATOM 756 C C . PHE A 1 99 ? -7.338 8.769 2.585 1.00 95.06 99 PHE A C 1
ATOM 758 O O . PHE A 1 99 ? -8.443 8.634 2.077 1.00 95.06 99 PHE A O 1
ATOM 765 N N . ALA A 1 100 ? -6.896 9.953 3.022 1.00 94.38 100 ALA A N 1
ATOM 766 C CA . ALA A 1 100 ? -7.718 11.162 2.960 1.00 94.38 100 ALA A CA 1
ATOM 767 C C . ALA A 1 100 ? -8.113 11.552 1.521 1.00 94.38 100 ALA A C 1
ATOM 769 O O . ALA A 1 100 ? -9.193 12.099 1.305 1.00 94.38 100 ALA A O 1
ATOM 770 N N . LEU A 1 101 ? -7.249 11.294 0.531 1.00 94.81 101 LEU A N 1
ATOM 771 C CA . LEU A 1 101 ? -7.565 11.494 -0.885 1.00 94.81 101 LEU A CA 1
ATOM 772 C C . LEU A 1 101 ? -8.603 10.474 -1.363 1.00 94.81 101 LEU A C 1
ATOM 774 O O . LEU A 1 101 ? -9.574 10.859 -2.003 1.00 94.81 101 LEU A O 1
ATOM 778 N N . LEU A 1 102 ? -8.423 9.195 -1.028 1.00 95.00 102 LEU A N 1
ATOM 779 C CA . LEU A 1 102 ? -9.344 8.128 -1.424 1.00 95.00 102 LEU A CA 1
ATOM 780 C C . LEU A 1 102 ? -10.723 8.276 -0.763 1.00 95.00 102 LEU A C 1
ATOM 782 O O . LEU A 1 102 ? -11.734 8.057 -1.420 1.00 95.00 102 LEU A O 1
ATOM 786 N N . GLU A 1 103 ? -10.772 8.700 0.501 1.00 93.50 103 GLU A N 1
ATOM 787 C CA . GLU A 1 103 ? -12.013 8.938 1.248 1.00 93.50 103 GLU A CA 1
ATOM 788 C C . GLU A 1 103 ? -12.826 10.100 0.661 1.00 93.50 103 GLU A C 1
ATOM 790 O O . GLU A 1 103 ? -14.049 10.019 0.571 1.00 93.50 103 GLU A O 1
ATOM 795 N N . LYS A 1 104 ? -12.154 11.161 0.191 1.00 94.44 104 LYS A N 1
ATOM 796 C CA . LYS A 1 104 ? -12.803 12.265 -0.538 1.00 94.44 104 LYS A CA 1
ATOM 797 C C . LYS A 1 104 ? -13.303 11.861 -1.929 1.00 94.44 104 LYS A C 1
ATOM 799 O O . LYS A 1 104 ? -14.091 12.597 -2.518 1.00 94.44 104 LYS A O 1
ATOM 804 N N . GLY A 1 105 ? -12.850 10.718 -2.438 1.00 93.62 105 GLY A N 1
ATOM 805 C CA . GLY A 1 105 ? -13.073 10.265 -3.802 1.00 93.62 105 GLY A CA 1
ATOM 806 C C . GLY A 1 105 ? -11.993 10.753 -4.769 1.00 93.62 105 GLY A C 1
ATOM 807 O O . GLY A 1 105 ? -11.364 11.798 -4.585 1.00 93.62 105 GLY A O 1
ATOM 808 N N . HIS A 1 106 ? -11.786 9.979 -5.833 1.00 93.88 106 HIS A N 1
ATOM 809 C CA . HIS A 1 106 ? -10.843 10.297 -6.898 1.00 93.88 106 HIS A CA 1
ATOM 810 C C . HIS A 1 106 ? -11.490 10.029 -8.259 1.00 93.88 106 HIS A C 1
ATOM 812 O O . HIS A 1 106 ? -11.506 8.895 -8.737 1.00 93.88 106 HIS A O 1
ATOM 818 N N . HIS A 1 107 ? -12.045 11.084 -8.865 1.00 92.19 107 HIS A N 1
ATOM 819 C CA . HIS A 1 107 ? -12.856 10.992 -10.085 1.00 92.19 107 HIS A CA 1
ATOM 820 C C . HIS A 1 107 ? -14.003 9.977 -9.915 1.00 92.19 107 HIS A C 1
ATOM 822 O O . HIS A 1 107 ? -14.697 10.008 -8.900 1.00 92.19 107 HIS A O 1
ATOM 828 N N . ASP A 1 108 ? -14.180 9.073 -10.879 1.00 91.12 108 ASP A N 1
ATOM 829 C CA . ASP A 1 108 ? -15.246 8.068 -10.889 1.00 91.12 108 ASP A CA 1
ATOM 830 C C . ASP A 1 108 ? -14.858 6.753 -10.190 1.00 91.12 108 ASP A C 1
ATOM 832 O O . ASP A 1 108 ? -15.622 5.784 -10.208 1.00 91.12 108 ASP A O 1
ATOM 836 N N . VAL A 1 109 ? -13.673 6.686 -9.568 1.00 93.69 109 VAL A N 1
ATOM 837 C CA . VAL A 1 109 ? -13.202 5.464 -8.906 1.00 93.69 109 VAL A CA 1
ATOM 838 C C . VAL A 1 109 ? -14.062 5.169 -7.680 1.00 93.69 109 VAL A C 1
ATOM 840 O O . VAL A 1 109 ? -14.155 5.967 -6.746 1.00 93.69 109 VAL A O 1
ATOM 843 N N . ARG A 1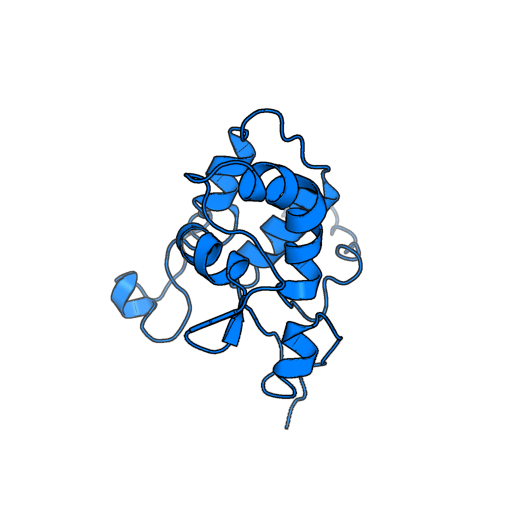 110 ? -14.642 3.967 -7.652 1.00 92.56 110 ARG A N 1
ATOM 844 C CA . ARG A 1 110 ? -15.327 3.402 -6.485 1.00 92.56 110 ARG A CA 1
ATOM 845 C C . ARG A 1 110 ? -14.615 2.131 -6.056 1.00 92.56 110 ARG A C 1
ATOM 847 O O . ARG A 1 110 ? -14.737 1.102 -6.713 1.00 92.56 110 ARG A O 1
ATOM 854 N N . LEU A 1 111 ? -13.880 2.209 -4.952 1.00 95.12 111 LEU A N 1
ATOM 855 C CA . LEU A 1 111 ? -13.165 1.056 -4.416 1.00 95.12 111 LEU A CA 1
ATOM 856 C C . LEU A 1 111 ? -14.118 0.140 -3.635 1.00 95.12 111 LEU A C 1
ATOM 858 O O . LEU A 1 111 ? -14.805 0.612 -2.724 1.00 95.12 111 LEU A O 1
ATOM 862 N N . PRO A 1 112 ? -14.136 -1.172 -3.930 1.00 96.19 112 PRO A N 1
ATOM 863 C CA . PRO A 1 112 ? -14.727 -2.160 -3.039 1.00 96.19 112 PRO A CA 1
ATOM 864 C C . PRO A 1 112 ? -14.114 -2.086 -1.634 1.00 96.19 112 PRO A C 1
ATOM 866 O O . PRO A 1 112 ? -12.940 -1.751 -1.469 1.00 96.19 112 PRO A O 1
ATOM 869 N N . ALA A 1 113 ? -14.889 -2.460 -0.611 1.00 95.69 113 ALA A N 1
ATOM 870 C CA . ALA A 1 113 ? -14.436 -2.401 0.781 1.00 95.69 113 ALA A CA 1
ATOM 871 C C . ALA A 1 113 ? -13.158 -3.225 1.034 1.00 95.69 113 ALA A C 1
ATOM 873 O O . ALA A 1 113 ? -12.287 -2.784 1.780 1.00 95.69 113 ALA A O 1
ATOM 874 N N . GLU A 1 114 ? -13.020 -4.388 0.389 1.00 96.56 114 GLU A N 1
ATOM 875 C CA . GLU A 1 114 ? -11.808 -5.213 0.481 1.00 96.56 114 GLU A CA 1
ATOM 876 C C . GLU A 1 114 ? -10.584 -4.509 -0.126 1.00 96.56 114 GLU A C 1
ATOM 878 O O . GLU A 1 114 ? -9.508 -4.506 0.466 1.00 96.56 114 GLU A O 1
ATOM 883 N N . ASP A 1 115 ? -10.746 -3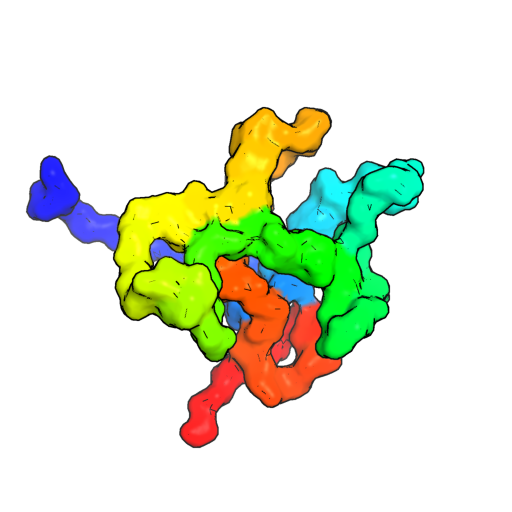.865 -1.280 1.00 97.25 115 ASP A N 1
ATOM 884 C CA . ASP A 1 115 ? -9.662 -3.164 -1.970 1.00 97.25 115 ASP A CA 1
ATOM 885 C C . ASP A 1 115 ? -9.197 -1.933 -1.187 1.00 97.25 115 ASP A C 1
ATOM 887 O O . ASP A 1 115 ? -7.994 -1.696 -1.044 1.00 97.25 115 ASP A O 1
ATOM 891 N N . LEU A 1 116 ? -10.139 -1.191 -0.596 1.00 96.69 116 LEU A N 1
ATOM 892 C CA . LEU A 1 116 ? -9.800 -0.125 0.341 1.00 96.69 116 LEU A CA 1
ATOM 893 C C . LEU A 1 116 ? -9.072 -0.693 1.567 1.00 96.69 116 LEU A C 1
ATOM 895 O O . LEU A 1 116 ? -8.052 -0.139 1.974 1.00 96.69 116 LEU A O 1
ATOM 899 N N . ARG A 1 117 ? -9.538 -1.827 2.111 1.00 96.62 117 ARG A N 1
ATOM 900 C CA . ARG A 1 117 ? -8.909 -2.499 3.256 1.00 96.62 117 ARG A CA 1
ATOM 901 C C . ARG A 1 117 ? -7.469 -2.918 2.965 1.00 96.62 117 ARG A C 1
ATOM 903 O O . ARG A 1 117 ? -6.615 -2.736 3.827 1.00 96.62 117 ARG A O 1
ATOM 910 N N . ARG A 1 118 ? -7.170 -3.421 1.765 1.00 97.31 118 ARG A N 1
ATOM 911 C CA . ARG A 1 118 ? -5.800 -3.758 1.335 1.00 97.31 118 ARG A CA 1
ATOM 912 C C . ARG A 1 118 ? -4.868 -2.546 1.392 1.00 97.31 118 ARG A C 1
ATOM 914 O O . ARG A 1 118 ? -3.766 -2.644 1.930 1.00 97.31 118 ARG A O 1
ATOM 921 N N . ILE A 1 119 ? -5.330 -1.392 0.902 1.00 96.44 119 ILE A N 1
ATOM 922 C CA . ILE A 1 119 ? -4.567 -0.138 0.955 1.00 96.44 119 ILE A CA 1
ATOM 923 C C . ILE A 1 119 ? -4.403 0.326 2.406 1.00 96.44 119 ILE A C 1
ATOM 925 O O . ILE A 1 119 ? -3.286 0.626 2.821 1.00 96.44 119 ILE A O 1
ATOM 929 N N . THR A 1 120 ? -5.478 0.364 3.201 1.00 95.88 120 THR A N 1
ATOM 930 C CA . THR A 1 120 ? -5.394 0.818 4.600 1.00 95.88 120 THR A CA 1
ATOM 931 C C . THR A 1 120 ? -4.525 -0.093 5.455 1.00 95.88 120 THR A C 1
ATOM 933 O O . THR A 1 120 ? -3.762 0.404 6.273 1.00 95.88 120 THR A O 1
ATOM 936 N N . LEU A 1 121 ? -4.577 -1.408 5.228 1.00 95.38 121 LEU A N 1
ATOM 937 C CA . LEU A 1 121 ? -3.736 -2.368 5.933 1.00 95.38 121 LEU A CA 1
ATOM 938 C C . LEU A 1 121 ? -2.256 -2.106 5.658 1.00 95.38 121 LEU A C 1
ATOM 940 O O . LEU A 1 121 ? -1.463 -2.062 6.590 1.00 95.38 121 LEU A O 1
ATOM 944 N N . TRP A 1 122 ? -1.880 -1.873 4.400 1.00 94.56 122 TRP A N 1
ATOM 945 C CA . TRP A 1 122 ? -0.512 -1.486 4.058 1.00 94.56 122 TRP A CA 1
ATOM 946 C C . TRP A 1 122 ? -0.090 -0.185 4.754 1.00 94.56 122 TRP A C 1
ATOM 948 O O . TRP A 1 122 ? 0.998 -0.122 5.326 1.00 94.56 122 TRP A O 1
ATOM 958 N N . LEU A 1 123 ? -0.963 0.827 4.762 1.00 94.00 123 LEU A N 1
ATOM 959 C CA . LEU A 1 123 ? -0.704 2.105 5.430 1.00 94.00 123 LEU A CA 1
ATOM 960 C C . LEU A 1 123 ? -0.489 1.933 6.942 1.00 94.00 123 LEU A C 1
ATOM 962 O O . LEU A 1 123 ? 0.431 2.529 7.503 1.00 94.00 123 LEU A O 1
ATOM 966 N N . ASP A 1 124 ? -1.298 1.093 7.589 1.00 92.12 124 ASP A N 1
ATOM 967 C CA . ASP A 1 124 ? -1.181 0.766 9.013 1.00 92.12 124 ASP A CA 1
ATOM 968 C C . ASP A 1 124 ? 0.051 -0.112 9.315 1.00 92.12 124 ASP A C 1
ATOM 970 O O . ASP A 1 124 ? 0.681 0.036 10.363 1.00 92.12 124 ASP A O 1
ATOM 974 N N . CYS A 1 125 ? 0.455 -0.980 8.381 1.00 90.25 125 CYS A N 1
ATOM 975 C CA . CYS A 1 125 ? 1.608 -1.883 8.485 1.00 90.25 125 CYS A CA 1
ATOM 976 C C . CYS A 1 125 ? 2.915 -1.269 7.974 1.00 90.25 125 CYS A C 1
ATOM 978 O O . CYS A 1 125 ? 3.738 -1.912 7.333 1.00 90.25 125 CYS A O 1
ATOM 980 N N . ASN A 1 126 ? 3.143 -0.015 8.315 1.00 87.19 126 ASN A N 1
ATOM 981 C CA . ASN A 1 12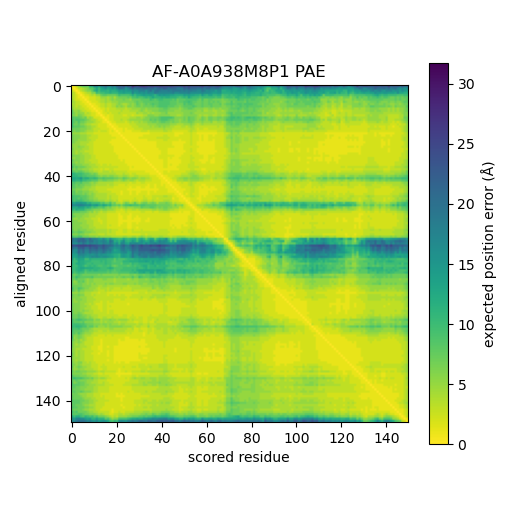6 ? 4.341 0.735 7.992 1.00 87.19 126 ASN A CA 1
ATOM 982 C C . ASN A 1 126 ? 4.585 1.110 6.515 1.00 87.19 126 ASN A C 1
ATOM 984 O O . ASN A 1 126 ? 5.650 1.632 6.175 1.00 87.19 126 ASN A O 1
ATOM 988 N N . SER A 1 127 ? 3.628 0.885 5.621 1.00 91.25 127 SER A N 1
ATOM 989 C CA . SER A 1 127 ? 3.787 1.208 4.200 1.00 91.25 127 SER A CA 1
ATOM 990 C C . SER A 1 127 ? 5.075 0.635 3.577 1.00 91.25 127 SER A C 1
ATOM 992 O O . SER A 1 127 ? 5.694 1.262 2.717 1.00 91.25 127 SER A O 1
ATOM 994 N N . ASN A 1 128 ? 5.525 -0.537 4.034 1.00 89.75 128 ASN A N 1
ATOM 995 C CA . ASN A 1 128 ? 6.761 -1.164 3.574 1.00 89.75 128 ASN A CA 1
ATOM 996 C C . ASN A 1 128 ? 6.622 -1.679 2.133 1.00 89.75 128 ASN A C 1
ATOM 998 O O . ASN A 1 128 ? 5.520 -1.964 1.662 1.00 89.75 128 ASN A O 1
ATOM 1002 N N . PHE A 1 129 ? 7.748 -1.810 1.425 1.00 92.81 129 PHE A N 1
ATOM 1003 C CA . PHE A 1 129 ? 7.757 -2.453 0.108 1.00 92.81 129 PHE A CA 1
ATOM 1004 C C . PHE A 1 129 ? 7.915 -3.975 0.231 1.00 92.81 129 PHE A C 1
ATOM 1006 O O . PHE A 1 129 ? 7.076 -4.732 -0.259 1.00 92.81 129 PHE A O 1
ATOM 1013 N N . TYR A 1 130 ? 8.959 -4.405 0.946 1.00 92.69 130 TYR A N 1
ATOM 1014 C CA . TYR A 1 130 ? 9.313 -5.803 1.198 1.00 92.69 130 TYR A CA 1
ATOM 1015 C C . TYR A 1 130 ? 9.103 -6.179 2.663 1.00 92.69 130 TYR A C 1
ATOM 1017 O O . TYR A 1 130 ? 9.256 -5.346 3.557 1.00 92.69 130 TYR A O 1
ATOM 1025 N N . GLY A 1 131 ? 8.738 -7.436 2.892 1.00 89.88 131 GLY A N 1
ATOM 1026 C CA . GLY A 1 131 ? 8.370 -7.998 4.194 1.00 89.88 131 GLY A CA 1
ATOM 1027 C C . GLY A 1 131 ? 9.388 -9.004 4.730 1.00 89.88 131 GLY A C 1
ATOM 1028 O O . GLY A 1 131 ? 9.248 -9.459 5.860 1.00 89.88 131 GLY A O 1
ATOM 1029 N N . ALA A 1 132 ? 10.409 -9.337 3.938 1.00 91.69 132 ALA A N 1
ATOM 1030 C CA . ALA A 1 132 ? 11.527 -10.187 4.329 1.00 91.69 132 ALA A CA 1
ATOM 1031 C C . ALA A 1 132 ? 12.863 -9.575 3.877 1.00 91.69 132 ALA A C 1
ATOM 1033 O O . ALA A 1 132 ? 12.921 -8.850 2.881 1.00 91.69 132 ALA A O 1
ATOM 1034 N N . TYR A 1 133 ? 13.949 -9.913 4.576 1.00 91.00 133 TYR A N 1
ATOM 1035 C CA . TYR A 1 133 ? 15.308 -9.431 4.287 1.00 91.00 133 TYR A CA 1
ATOM 1036 C C . TYR A 1 133 ? 16.063 -10.270 3.240 1.00 91.00 133 TYR A C 1
ATOM 1038 O O . TYR A 1 133 ? 17.263 -10.097 3.053 1.00 91.00 133 TYR A O 1
ATOM 1046 N N . ARG A 1 134 ? 15.368 -11.163 2.527 1.00 92.31 134 ARG A N 1
ATOM 1047 C CA . ARG A 1 134 ? 15.947 -12.044 1.504 1.00 92.31 134 ARG A CA 1
ATOM 1048 C C . ARG A 1 134 ? 15.090 -12.108 0.248 1.00 92.31 134 ARG A C 1
ATOM 1050 O O . ARG A 1 134 ? 13.932 -11.702 0.265 1.00 92.31 134 ARG A O 1
ATOM 1057 N N . ASP A 1 135 ? 15.644 -12.651 -0.835 1.00 93.62 135 ASP A N 1
ATOM 1058 C CA . ASP A 1 135 ? 14.908 -12.914 -2.079 1.00 93.62 135 ASP A CA 1
ATOM 1059 C C . ASP A 1 135 ? 14.130 -11.686 -2.618 1.00 93.62 135 ASP A C 1
ATOM 1061 O O . ASP A 1 135 ? 12.972 -11.801 -3.031 1.00 93.62 135 ASP A O 1
ATOM 1065 N N . ALA A 1 136 ? 14.744 -10.496 -2.606 1.00 91.88 136 ALA A N 1
ATOM 1066 C CA . ALA A 1 136 ? 14.091 -9.241 -3.007 1.00 91.88 136 ALA A CA 1
ATOM 1067 C C . ALA A 1 136 ? 13.427 -9.331 -4.395 1.00 91.88 136 ALA A C 1
ATOM 1069 O O . ALA A 1 136 ? 12.287 -8.910 -4.558 1.00 91.88 136 ALA A O 1
ATOM 1070 N N . ASP A 1 137 ? 14.078 -9.979 -5.363 1.00 91.12 137 ASP A N 1
ATOM 1071 C CA . ASP A 1 137 ? 13.532 -10.176 -6.711 1.00 91.12 137 ASP A CA 1
ATOM 1072 C C . ASP A 1 137 ? 12.245 -11.014 -6.730 1.00 91.12 137 ASP A C 1
ATOM 1074 O O . ASP A 1 137 ? 11.349 -10.774 -7.543 1.00 91.12 137 ASP A O 1
ATOM 1078 N N . LYS A 1 138 ? 12.127 -12.013 -5.844 1.00 94.38 138 LYS A N 1
ATOM 1079 C CA . LYS A 1 138 ? 10.898 -12.811 -5.715 1.00 94.38 138 LYS A CA 1
ATOM 1080 C C . LYS A 1 138 ? 9.780 -11.948 -5.132 1.00 94.38 138 LYS A C 1
ATOM 1082 O O . LYS A 1 138 ? 8.680 -11.934 -5.682 1.00 94.38 138 LYS A O 1
ATOM 1087 N N . GLN A 1 139 ? 10.084 -11.180 -4.084 1.00 93.88 139 GLN A N 1
ATOM 1088 C CA . GLN A 1 139 ? 9.133 -10.250 -3.469 1.00 93.88 139 GLN A CA 1
ATOM 1089 C C . GLN A 1 139 ? 8.658 -9.178 -4.464 1.00 93.88 139 GLN A C 1
ATOM 1091 O O . GLN A 1 139 ? 7.460 -8.910 -4.537 1.00 93.88 139 GLN A O 1
ATOM 1096 N N . ALA A 1 140 ? 9.566 -8.624 -5.278 1.00 91.31 140 ALA A N 1
ATOM 1097 C CA . ALA A 1 140 ? 9.276 -7.639 -6.326 1.00 91.31 140 ALA A CA 1
ATOM 1098 C C . ALA A 1 140 ? 8.247 -8.145 -7.345 1.00 91.31 140 ALA A C 1
ATOM 1100 O O . ALA A 1 140 ? 7.374 -7.399 -7.776 1.00 91.31 140 ALA A O 1
ATOM 1101 N N . ARG A 1 141 ? 8.322 -9.436 -7.690 1.00 90.31 141 ARG A N 1
ATOM 1102 C CA . ARG A 1 141 ? 7.378 -10.120 -8.589 1.00 90.31 141 ARG A CA 1
ATOM 1103 C C . ARG A 1 141 ? 6.089 -10.578 -7.896 1.00 90.31 141 ARG A C 1
ATOM 1105 O O . ARG A 1 141 ? 5.318 -11.327 -8.487 1.00 90.31 141 ARG A O 1
ATOM 1112 N N . GLY A 1 142 ? 5.870 -10.194 -6.639 1.00 91.25 142 GLY A N 1
ATOM 1113 C CA . GLY A 1 142 ? 4.697 -10.600 -5.868 1.00 91.25 142 GLY A CA 1
ATOM 1114 C C . GLY A 1 142 ? 4.710 -12.069 -5.432 1.00 91.25 142 GLY A C 1
ATOM 1115 O O . GLY A 1 142 ? 3.663 -12.617 -5.087 1.00 91.25 142 GLY A O 1
ATOM 1116 N N . GLN A 1 143 ? 5.868 -12.731 -5.427 1.00 93.81 143 GLN A N 1
ATOM 1117 C CA . GLN A 1 143 ? 5.981 -14.075 -4.863 1.00 93.81 143 GLN A CA 1
ATOM 1118 C C . GLN A 1 143 ? 6.050 -14.001 -3.337 1.00 93.81 143 GLN A C 1
ATOM 1120 O O . GLN A 1 143 ? 6.569 -13.044 -2.759 1.00 93.81 143 GLN A O 1
ATOM 1125 N N . VAL A 1 144 ? 5.521 -15.030 -2.678 1.00 94.25 144 VAL A N 1
ATOM 1126 C CA . VAL A 1 144 ? 5.561 -15.136 -1.219 1.00 94.25 144 VAL A CA 1
ATOM 1127 C C . VAL A 1 144 ? 6.986 -15.449 -0.775 1.00 94.25 144 VAL A C 1
ATOM 1129 O O . VAL A 1 144 ? 7.560 -16.462 -1.171 1.00 94.25 144 VAL A O 1
ATOM 1132 N N . VAL A 1 145 ? 7.536 -14.588 0.078 1.00 94.25 145 VAL A N 1
ATOM 1133 C CA . VAL A 1 145 ? 8.793 -14.824 0.794 1.00 94.25 145 VAL A CA 1
ATOM 1134 C C . VAL A 1 145 ? 8.523 -14.585 2.268 1.00 94.25 145 VAL A C 1
ATOM 1136 O O . VAL A 1 145 ? 8.219 -13.464 2.673 1.00 94.25 145 VAL A O 1
ATOM 1139 N N . MET A 1 146 ? 8.584 -15.653 3.054 1.00 93.62 146 MET A N 1
ATOM 1140 C CA . MET A 1 146 ? 8.306 -15.592 4.484 1.00 93.62 146 MET A CA 1
ATOM 1141 C C . MET A 1 146 ? 9.474 -14.934 5.227 1.00 93.62 146 MET A C 1
ATOM 1143 O O . MET A 1 146 ? 10.627 -15.178 4.863 1.00 93.62 146 MET A O 1
ATOM 1147 N N . PRO A 1 147 ? 9.203 -14.112 6.256 1.00 88.56 147 PRO A N 1
ATOM 1148 C CA . PRO A 1 147 ? 10.246 -13.684 7.172 1.00 88.56 147 PRO A CA 1
ATOM 1149 C C . PRO A 1 147 ? 10.757 -14.897 7.956 1.00 88.56 147 PRO A C 1
ATOM 1151 O O . PRO A 1 147 ? 9.972 -15.742 8.386 1.00 88.56 147 PRO A O 1
ATOM 1154 N N . GLU A 1 148 ? 12.068 -14.965 8.149 1.00 88.06 148 GLU A N 1
ATOM 1155 C CA . GLU A 1 148 ? 12.725 -15.984 8.964 1.00 88.06 148 GLU A CA 1
ATOM 1156 C C . GLU A 1 148 ? 13.339 -15.307 10.190 1.00 88.06 148 GLU A C 1
ATOM 1158 O O . GLU A 1 148 ? 13.792 -14.163 10.117 1.00 88.06 148 GLU A O 1
ATOM 1163 N N . LEU A 1 149 ? 13.281 -15.998 11.326 1.00 80.25 149 LEU A N 1
ATOM 1164 C CA . LEU A 1 149 ? 14.028 -15.633 12.522 1.00 80.25 149 LEU A CA 1
ATOM 1165 C C . LEU A 1 149 ? 15.332 -16.426 12.439 1.00 80.25 149 LEU A C 1
ATOM 1167 O O . LEU A 1 149 ? 15.284 -17.655 12.496 1.00 80.25 149 LEU A O 1
ATOM 1171 N N . GLU A 1 150 ? 16.444 -15.736 12.202 1.00 64.88 150 GLU A N 1
ATOM 1172 C CA . GLU A 1 150 ? 17.789 -16.321 12.307 1.00 64.88 150 GLU A CA 1
ATOM 1173 C C . GLU A 1 150 ? 18.131 -16.679 13.760 1.00 64.88 150 GLU A C 1
ATOM 1175 O O . GLU A 1 150 ? 17.684 -15.946 14.677 1.00 64.88 150 GLU A O 1
#

Solvent-accessible surface area (backbone atoms only — not comparable to full-atom values): 9008 Å² total; per-residue (Å²): 114,77,92,79,52,79,85,77,81,86,69,85,73,66,88,65,49,73,60,56,28,34,47,54,41,36,41,62,49,35,59,73,71,42,30,74,58,32,77,72,34,90,88,41,69,60,48,44,68,88,45,68,52,79,95,75,38,30,33,27,52,70,55,43,58,77,29,35,65,28,71,56,81,64,97,61,14,42,70,77,55,74,41,93,72,87,54,92,70,48,43,27,29,79,35,7,57,46,48,57,44,58,73,73,46,57,86,90,57,78,76,53,71,66,53,48,46,35,47,39,48,38,21,55,62,72,56,47,61,68,55,37,100,60,64,61,72,45,39,61,73,41,42,92,53,77,66,78,85,131

Sequence (150 aa):
MAIRRPPSKIQPEVADAYPVLFPRLVQPVLDRHCVPCHAKHEKAPNLSGAEFGRNGWSKSFETLSRYAWAKHGGNGGCRANVTSYSIPGQVGARASKLFALLEKGHHDVRLPAEDLRRITLWLDCNSNFYGAYRDADKQARGQVVMPELE

pLDDT: mean 89.54, std 9.29, range [55.06, 98.06]

Mean predicted aligned error: 5.05 Å

Radius of gyration: 16.67 Å; Cα contacts (8 Å, |Δi|>4): 191; chains: 1; bounding box: 37×32×49 Å

Secondary structure (DSSP, 8-state):
-GGGSPPPPPPPPSTT-SS--HHHHTHHHHHHHTHHHHTT-TTSPP--SS-B-GGG-BHHHHHHHHHH-SS--STTHHHHHTSSSPPTTSSSGGG-HHHHHHHH-BTTB---HHHHHHHHHHHHTTT-S-SSSS-HHHHHTT--------

Foldseek 3Di:
DVVPDDDDDDDDAQPPPPPPACVQLQLVLCVPFPQVVQVVDPPRQHLDLVDADPPGGGSNLVVCVVQLWFQDDDDCSCVVNVHPDDDPLCAALSVGNVNVDVVVPDPPTDDDPNNSSSSRSCSRVRVDNDREPDDVVCSSNVHDDHHDDD